Protein AF-A0AAV8GFV8-F1 (afdb_monomer_lite)

Organism: NCBI:txid906938

Structure (mmCIF, N/CA/C/O backbone):
data_AF-A0AAV8GFV8-F1
#
_entry.id   AF-A0AAV8GFV8-F1
#
loop_
_atom_site.group_PDB
_atom_site.id
_atom_site.type_symbol
_atom_site.label_atom_id
_atom_site.label_alt_id
_atom_site.label_comp_id
_atom_site.label_asym_id
_atom_site.label_entity_id
_atom_site.label_seq_id
_atom_site.pdbx_PDB_ins_code
_atom_site.Cartn_x
_atom_site.Cartn_y
_atom_site.Cartn_z
_atom_site.occupancy
_atom_site.B_iso_or_equiv
_atom_site.auth_seq_id
_atom_site.auth_comp_id
_atom_site.auth_asym_id
_atom_site.auth_atom_id
_atom_site.pdbx_PDB_model_num
ATOM 1 N N . MET A 1 1 ? -52.451 68.481 -19.071 1.00 41.47 1 MET A N 1
ATOM 2 C CA . MET A 1 1 ? -51.013 68.136 -18.947 1.00 41.47 1 MET A CA 1
ATOM 3 C C . MET A 1 1 ? -50.611 67.485 -20.265 1.00 41.47 1 MET A C 1
ATOM 5 O O . MET A 1 1 ? -51.274 66.536 -20.630 1.00 41.47 1 MET A O 1
ATOM 9 N N . SER A 1 2 ? -49.669 67.917 -21.092 1.00 42.31 2 SER A N 1
ATOM 10 C CA . SER A 1 2 ? -48.700 69.007 -21.098 1.00 42.31 2 SER A CA 1
ATOM 11 C C . SER A 1 2 ? -48.355 69.253 -22.580 1.00 42.31 2 SER A C 1
ATOM 13 O O . SER A 1 2 ? -48.062 68.296 -23.282 1.00 42.31 2 SER A O 1
ATOM 15 N N . LEU A 1 3 ? -48.469 70.518 -23.003 1.00 43.97 3 LEU A N 1
ATOM 16 C CA . LEU A 1 3 ? -47.595 71.287 -23.913 1.00 43.97 3 LEU A CA 1
ATOM 17 C C . LEU A 1 3 ? -47.191 70.664 -25.277 1.00 43.97 3 LEU A C 1
ATOM 19 O O . LEU A 1 3 ? -46.558 69.622 -25.321 1.00 43.97 3 LEU A O 1
ATOM 23 N N . ARG A 1 4 ? -47.623 71.271 -26.405 1.00 43.22 4 ARG A N 1
ATOM 24 C CA . ARG A 1 4 ? -46.847 72.199 -27.290 1.00 43.22 4 ARG A CA 1
ATOM 25 C C . ARG A 1 4 ? -45.666 71.494 -28.001 1.00 43.22 4 ARG A C 1
ATOM 27 O O . ARG A 1 4 ? -44.924 70.782 -27.357 1.00 43.22 4 ARG A O 1
ATOM 34 N N . SER A 1 5 ? -45.321 71.663 -29.274 1.00 45.84 5 SER A N 1
ATOM 35 C CA . SER A 1 5 ? -45.737 72.532 -30.380 1.00 45.84 5 SER A CA 1
ATOM 36 C C . SER A 1 5 ? -44.742 72.277 -31.531 1.00 45.84 5 SER A C 1
ATOM 38 O O . SER A 1 5 ? -43.553 72.374 -31.266 1.00 45.84 5 SER A O 1
ATOM 40 N N . ALA A 1 6 ? -45.238 72.010 -32.748 1.00 46.28 6 ALA A N 1
ATOM 41 C CA . ALA A 1 6 ? -44.792 72.505 -34.073 1.00 46.28 6 ALA A CA 1
ATOM 42 C C . ALA A 1 6 ? -43.260 72.532 -34.457 1.00 46.28 6 ALA A C 1
ATOM 44 O O . ALA A 1 6 ? -42.445 71.974 -33.739 1.00 46.28 6 ALA A O 1
ATOM 45 N N . PRO A 1 7 ? -42.847 73.014 -35.658 1.00 57.78 7 PRO A N 1
ATOM 46 C CA . PRO A 1 7 ? -42.012 72.277 -36.626 1.00 57.78 7 PRO A CA 1
ATOM 47 C C . PRO A 1 7 ? -40.645 72.978 -36.901 1.00 57.78 7 PRO A C 1
ATOM 49 O O . PRO A 1 7 ? -40.135 73.648 -36.015 1.00 57.78 7 PRO A O 1
ATOM 52 N N . HIS A 1 8 ? -40.100 72.868 -38.131 1.00 44.84 8 HIS A N 1
ATOM 53 C CA . HIS A 1 8 ? -38.900 73.525 -38.726 1.00 44.84 8 HIS A CA 1
ATOM 54 C C . HIS A 1 8 ? -37.631 72.644 -38.728 1.00 44.84 8 HIS A C 1
ATOM 56 O O . HIS A 1 8 ? -37.052 72.358 -37.693 1.00 44.84 8 HIS A O 1
ATOM 62 N N . ASN A 1 9 ? -37.259 71.983 -39.827 1.00 39.78 9 ASN A N 1
ATOM 63 C CA . ASN A 1 9 ? -36.758 72.452 -41.130 1.00 39.78 9 ASN A CA 1
ATOM 64 C C . ASN A 1 9 ? -35.314 73.008 -41.107 1.00 39.78 9 ASN A C 1
ATOM 66 O O . ASN A 1 9 ? -35.041 74.038 -40.509 1.00 39.78 9 ASN A O 1
ATOM 70 N N . PHE A 1 10 ? -34.487 72.358 -41.935 1.00 32.69 10 PHE A N 1
ATOM 71 C CA . PHE A 1 10 ? -33.434 72.926 -42.787 1.00 32.69 10 PHE A CA 1
ATOM 72 C C . PHE A 1 10 ? -32.035 73.275 -42.235 1.00 32.69 10 PHE A C 1
ATOM 74 O O . PHE A 1 10 ? -31.853 74.272 -41.551 1.00 32.69 10 PHE A O 1
ATOM 81 N N . LYS A 1 11 ? -31.054 72.556 -42.826 1.00 42.09 11 LYS A N 1
ATOM 82 C CA . LYS A 1 11 ? -29.707 72.996 -43.275 1.00 42.09 11 LYS A CA 1
ATOM 83 C C . LYS A 1 11 ? -28.691 73.378 -42.181 1.00 42.09 11 LYS A C 1
ATOM 85 O O . LYS A 1 11 ? -29.047 73.879 -41.137 1.00 42.09 11 LYS A O 1
ATOM 90 N N . ALA A 1 12 ? -27.379 73.223 -42.338 1.00 39.19 12 ALA A N 1
ATOM 91 C CA . ALA A 1 12 ? -26.477 72.744 -43.387 1.00 39.19 12 ALA A CA 1
ATOM 92 C C . ALA A 1 12 ? -25.060 72.663 -42.754 1.00 39.19 12 ALA A C 1
ATOM 94 O O . ALA A 1 12 ? -24.917 72.934 -41.565 1.00 39.19 12 ALA A O 1
ATOM 95 N N . VAL A 1 13 ? -24.039 72.440 -43.602 1.00 43.56 13 VAL A N 1
ATOM 96 C CA . VAL A 1 13 ? -22.615 72.813 -43.401 1.00 43.56 13 VAL A CA 1
ATOM 97 C C . VAL A 1 13 ? -21.837 71.834 -42.510 1.00 43.56 13 VAL A C 1
ATOM 99 O O . VAL A 1 13 ? -22.259 71.525 -41.411 1.00 43.56 13 VAL A O 1
ATOM 102 N N . GLU A 1 14 ? -20.643 71.329 -42.806 1.00 42.50 14 GLU A N 1
ATOM 103 C CA . GLU A 1 14 ? -19.758 71.123 -43.964 1.00 42.50 14 GLU A CA 1
ATOM 104 C C . GLU A 1 14 ? -18.490 70.493 -43.330 1.00 42.50 14 GLU A C 1
ATOM 106 O O . GLU A 1 14 ? -18.201 70.781 -42.171 1.00 42.50 14 GLU A O 1
ATOM 111 N N . ARG A 1 15 ? -17.662 69.785 -44.123 1.00 37.69 15 ARG A N 1
ATOM 112 C CA . ARG A 1 15 ? -16.191 69.625 -43.926 1.00 37.69 15 ARG A CA 1
ATOM 113 C C . ARG A 1 15 ? -15.746 68.746 -42.726 1.00 37.69 15 ARG A C 1
ATOM 115 O O . ARG A 1 15 ? -16.259 68.845 -41.633 1.00 37.69 15 ARG A O 1
ATOM 122 N N . LYS A 1 16 ? -14.741 67.865 -42.795 1.00 37.81 16 LYS A N 1
ATOM 123 C CA . LYS A 1 16 ? -13.538 67.746 -43.636 1.00 37.81 16 LYS A CA 1
ATOM 124 C C . LYS A 1 16 ? -12.961 66.316 -43.482 1.00 37.81 16 LYS A C 1
ATOM 126 O O . LYS A 1 16 ? -12.786 65.849 -42.369 1.00 37.81 16 LYS A O 1
ATOM 131 N N . GLN A 1 17 ? -12.654 65.691 -44.619 1.00 40.50 17 GLN A N 1
ATOM 132 C CA . GLN A 1 17 ? -11.445 64.926 -45.002 1.00 40.50 17 GLN A CA 1
ATOM 133 C C . GLN A 1 17 ? -10.640 64.036 -44.013 1.00 40.50 17 GLN A C 1
ATOM 135 O O . GLN A 1 17 ? -10.284 64.444 -42.915 1.00 40.50 17 GLN A O 1
ATOM 140 N N . LYS A 1 18 ? -10.116 62.947 -44.621 1.00 38.19 18 LYS A N 1
ATOM 141 C CA . LYS A 1 18 ? -9.031 61.994 -44.250 1.00 38.19 18 LYS A CA 1
ATOM 142 C C . LYS A 1 18 ? -9.517 60.737 -43.510 1.00 38.19 18 LYS A C 1
ATOM 144 O O . LYS A 1 18 ? -10.186 60.838 -42.501 1.00 38.19 18 LYS A O 1
ATOM 149 N N . LYS A 1 19 ? -9.200 59.509 -43.937 1.00 33.75 19 LYS A N 1
ATOM 150 C CA . LYS A 1 19 ? -7.946 59.025 -44.537 1.00 33.75 19 LYS A CA 1
ATOM 151 C C . LYS A 1 19 ? -8.185 57.768 -45.393 1.00 33.75 19 LYS A C 1
ATOM 153 O O . LYS A 1 19 ? -9.088 56.981 -45.136 1.00 33.75 19 LYS A O 1
ATOM 158 N N . THR A 1 20 ? -7.354 57.654 -46.413 1.00 37.03 20 THR A N 1
ATOM 159 C CA . THR A 1 20 ? -7.221 56.613 -47.431 1.00 37.03 20 THR A CA 1
ATOM 160 C C . THR A 1 20 ? -6.843 55.221 -46.897 1.00 37.03 20 THR A C 1
ATOM 162 O O . THR A 1 20 ? -6.192 55.114 -45.861 1.00 37.03 20 THR A O 1
ATOM 165 N N . GLU A 1 21 ? -7.187 54.208 -47.715 1.00 41.25 21 GLU A N 1
ATOM 166 C CA . GLU A 1 21 ? -6.499 52.909 -47.920 1.00 41.25 21 GLU A CA 1
ATOM 167 C C . GLU A 1 21 ? -6.550 51.853 -46.792 1.00 41.25 21 GLU A C 1
ATOM 169 O O . GLU A 1 21 ? -6.433 52.152 -45.617 1.00 41.25 21 GLU A O 1
ATOM 174 N N . SER A 1 22 ? -6.684 50.545 -47.028 1.00 39.97 22 SER A N 1
ATOM 175 C CA . SER A 1 22 ? -6.679 49.718 -48.239 1.00 39.97 22 SER A CA 1
ATOM 176 C C . SER A 1 22 ? -7.411 48.395 -47.947 1.00 39.97 22 SER A C 1
ATOM 178 O O . SER A 1 22 ? -7.483 47.923 -46.811 1.00 39.97 22 SER A O 1
ATOM 180 N N . LYS A 1 23 ? -7.977 47.790 -48.994 1.00 47.56 23 LYS A N 1
ATOM 181 C CA . LYS A 1 23 ? -8.650 46.487 -48.967 1.00 47.56 23 LYS A CA 1
ATOM 182 C C . LYS A 1 23 ? -7.661 45.370 -48.596 1.00 47.56 23 LYS A C 1
ATOM 184 O O . LYS A 1 23 ? -6.664 45.189 -49.288 1.00 47.56 23 LYS A O 1
ATOM 189 N N . LYS A 1 24 ? -7.999 44.532 -47.610 1.00 41.12 24 LYS A N 1
ATOM 190 C CA . LYS A 1 24 ? -7.476 43.159 -47.508 1.00 41.12 24 LYS A CA 1
ATOM 191 C C . LYS A 1 24 ? -8.643 42.181 -47.420 1.00 41.12 24 LYS A C 1
ATOM 193 O O . LYS A 1 24 ? -9.451 42.221 -46.495 1.00 41.12 24 LYS A O 1
ATOM 198 N N . SER A 1 25 ? -8.742 41.348 -48.446 1.00 41.31 25 SER A N 1
ATOM 199 C CA . SER A 1 25 ? -9.685 40.249 -48.595 1.00 41.31 25 SER A CA 1
ATOM 200 C C . SER A 1 25 ? -9.623 39.311 -47.388 1.00 41.31 25 SER A C 1
ATOM 202 O O . SER A 1 25 ? -8.574 38.763 -47.050 1.00 41.31 25 SER A O 1
ATOM 204 N N . LYS A 1 26 ? -10.770 39.090 -46.739 1.00 46.84 26 LYS A N 1
ATOM 205 C CA . LYS A 1 26 ? -10.950 37.959 -45.824 1.00 46.84 26 LYS A CA 1
ATOM 206 C C . LYS A 1 26 ? -11.015 36.685 -46.668 1.00 46.84 26 LYS A C 1
ATOM 208 O O . LYS A 1 26 ? -12.088 36.283 -47.106 1.00 46.84 26 LYS A O 1
ATOM 213 N N . ALA A 1 27 ? -9.865 36.068 -46.926 1.00 46.44 27 ALA A N 1
ATOM 214 C CA . ALA A 1 27 ? -9.810 34.702 -47.426 1.00 46.44 27 ALA A CA 1
ATOM 215 C C . ALA A 1 27 ? -10.249 33.760 -46.294 1.00 46.44 27 ALA A C 1
ATOM 217 O O . ALA A 1 27 ? -9.481 33.441 -45.388 1.00 46.44 27 ALA A O 1
ATOM 218 N N . MET A 1 28 ? -11.516 33.355 -46.329 1.00 53.75 28 MET A N 1
ATOM 219 C CA . MET A 1 28 ? -12.033 32.234 -45.551 1.00 53.75 28 MET A CA 1
ATOM 220 C C . MET A 1 28 ? -11.446 30.944 -46.133 1.00 53.75 28 MET A C 1
ATOM 222 O O . MET A 1 28 ? -12.036 30.346 -47.028 1.00 53.75 28 MET A O 1
ATOM 226 N N . SER A 1 29 ? -10.284 30.501 -45.649 1.00 56.75 29 SER A N 1
ATOM 227 C CA . SER A 1 29 ? -9.883 29.107 -45.834 1.00 56.75 29 SER A CA 1
ATOM 228 C C . SER A 1 29 ? -10.497 28.292 -44.698 1.00 56.75 29 SER A C 1
ATOM 230 O O . SER A 1 29 ? -10.099 28.377 -43.536 1.00 56.75 29 SER A O 1
ATOM 232 N N . GLY A 1 30 ? -11.549 27.547 -45.038 1.00 61.31 30 GLY A N 1
ATOM 233 C CA . GLY A 1 30 ? -12.205 26.601 -44.149 1.00 61.31 30 GLY A CA 1
ATOM 234 C C . GLY A 1 30 ? -11.195 25.592 -43.621 1.00 61.31 30 GLY A C 1
ATOM 235 O O . GLY A 1 30 ? -10.866 24.609 -44.280 1.00 61.31 30 GLY A O 1
ATOM 236 N N . ARG A 1 31 ? -10.695 25.829 -42.409 1.00 60.84 31 ARG A N 1
ATOM 237 C CA . ARG A 1 31 ? -9.904 24.848 -41.679 1.00 60.84 31 ARG A CA 1
ATOM 238 C C . ARG A 1 31 ? -10.882 23.914 -40.989 1.00 60.84 31 ARG A C 1
ATOM 240 O O . ARG A 1 31 ? -11.297 24.149 -39.856 1.00 60.84 31 ARG A O 1
ATOM 247 N N . GLY A 1 32 ? -11.288 22.874 -41.715 1.00 59.75 32 GLY A N 1
ATOM 248 C CA . GLY A 1 32 ? -11.969 21.731 -41.123 1.00 59.75 32 GLY A CA 1
ATOM 249 C C . GLY A 1 32 ? -11.201 21.274 -39.882 1.00 59.75 32 GLY A C 1
ATOM 250 O O . GLY A 1 32 ? -9.966 21.274 -39.869 1.00 59.75 32 GLY A O 1
ATOM 251 N N . LYS A 1 33 ? -11.929 20.918 -38.820 1.00 65.06 33 LYS A N 1
ATOM 252 C CA . LYS A 1 33 ? -11.376 20.262 -37.631 1.00 65.06 33 LYS A CA 1
ATOM 253 C C . LYS A 1 33 ? -10.910 18.858 -38.034 1.00 65.06 33 LYS A C 1
ATOM 255 O O . LYS A 1 33 ? -11.588 17.869 -37.782 1.00 65.06 33 LYS A O 1
ATOM 260 N N . GLY A 1 34 ? -9.772 18.804 -38.724 1.00 59.16 34 GLY A N 1
ATOM 261 C CA . GLY A 1 34 ? -9.027 17.590 -39.015 1.00 59.16 34 GLY A CA 1
ATOM 262 C C . GLY A 1 34 ? -8.630 16.943 -37.699 1.00 59.16 34 GLY A C 1
ATOM 263 O O . GLY A 1 34 ? -8.224 17.633 -36.762 1.00 59.16 34 GLY A O 1
ATOM 264 N N . GLY A 1 35 ? -8.858 15.634 -37.631 1.00 64.50 35 GLY A N 1
ATOM 265 C CA . GLY A 1 35 ? -8.857 14.833 -36.421 1.00 64.50 35 GLY A CA 1
ATOM 266 C C . GLY A 1 35 ? -7.665 15.070 -35.505 1.00 64.50 35 GLY A C 1
ATOM 267 O O . GLY A 1 35 ? -6.578 15.474 -35.917 1.00 64.50 35 GLY A O 1
ATOM 268 N N . LYS A 1 36 ? -7.899 14.768 -34.229 1.00 64.75 36 LYS A N 1
ATOM 269 C CA . LYS A 1 36 ? -6.905 14.718 -33.161 1.00 64.75 36 LYS A CA 1
ATOM 270 C C . LYS A 1 36 ? -5.902 13.602 -33.482 1.00 64.75 36 LYS A C 1
ATOM 272 O O . LYS A 1 36 ? -5.952 12.516 -32.918 1.00 64.75 36 LYS A O 1
ATOM 277 N N . GLY A 1 37 ? -5.036 13.864 -34.456 1.00 61.31 37 GLY A N 1
ATOM 278 C CA . GLY A 1 37 ? -3.906 13.036 -34.811 1.00 61.31 37 GLY A CA 1
ATOM 279 C C . GLY A 1 37 ? -2.961 13.057 -33.629 1.00 61.31 37 GLY A C 1
ATOM 280 O O . GLY A 1 37 ? -2.301 14.061 -33.365 1.00 61.31 37 GLY A O 1
ATOM 281 N N . LEU A 1 38 ? -2.935 11.953 -32.891 1.00 64.69 38 LEU A N 1
ATOM 282 C CA . LEU A 1 38 ? -1.843 11.634 -31.989 1.00 64.69 38 LEU A CA 1
ATOM 283 C C . LEU A 1 38 ? -0.600 11.451 -32.865 1.00 64.69 38 LEU A C 1
ATOM 285 O O . LEU A 1 38 ? -0.292 10.352 -33.322 1.00 64.69 38 LEU A O 1
ATOM 289 N N . GLY A 1 39 ? 0.060 12.568 -33.169 1.00 64.19 39 GLY A N 1
ATOM 290 C CA . GLY A 1 39 ? 1.349 12.584 -33.836 1.00 64.19 39 GLY A CA 1
ATOM 291 C C . GLY A 1 39 ? 2.324 11.741 -33.026 1.00 64.19 39 GLY A C 1
ATOM 292 O O . GLY A 1 39 ? 2.481 11.939 -31.820 1.00 64.19 39 GLY A O 1
ATOM 293 N N . LYS A 1 40 ? 2.931 10.760 -33.694 1.00 69.69 40 LYS A N 1
ATOM 294 C CA . LYS A 1 40 ? 3.981 9.899 -33.153 1.00 69.69 40 LYS A CA 1
ATOM 295 C C . LYS A 1 40 ? 5.106 10.766 -32.588 1.00 69.69 40 LYS A C 1
ATOM 297 O O . LYS A 1 40 ? 5.884 11.362 -33.319 1.00 69.69 40 LYS A O 1
ATOM 302 N N . GLY A 1 41 ? 5.166 10.796 -31.268 1.00 62.00 41 GLY A N 1
ATOM 303 C CA . GLY A 1 41 ? 6.201 11.418 -30.464 1.00 62.00 41 GLY A CA 1
ATOM 304 C C . GLY A 1 41 ? 5.876 11.062 -29.029 1.00 62.00 41 GLY A C 1
ATOM 305 O O . GLY A 1 41 ? 5.133 11.780 -28.366 1.00 62.00 41 GLY A O 1
ATOM 306 N N . GLY A 1 42 ? 6.323 9.883 -28.589 1.00 68.19 42 GLY A N 1
ATOM 307 C CA . GLY A 1 42 ? 6.117 9.421 -27.224 1.00 68.19 42 GLY A CA 1
ATOM 308 C C . GLY A 1 42 ? 6.653 10.478 -26.275 1.00 68.19 42 GLY A C 1
ATOM 309 O O . GLY A 1 42 ? 7.866 10.621 -26.145 1.00 68.19 42 GLY A O 1
ATOM 310 N N . ALA A 1 43 ? 5.748 11.244 -25.658 1.00 67.62 43 ALA A N 1
ATOM 311 C CA . ALA A 1 43 ? 6.102 12.214 -24.642 1.00 67.62 43 ALA A CA 1
ATOM 312 C C . ALA A 1 43 ? 7.008 11.490 -23.648 1.00 67.62 43 ALA A C 1
ATOM 314 O O . ALA A 1 43 ? 6.580 10.510 -23.026 1.00 67.62 43 ALA A O 1
ATOM 315 N N . LYS A 1 44 ? 8.274 11.919 -23.568 1.00 69.50 44 LYS A N 1
ATOM 316 C CA . LYS A 1 44 ? 9.242 11.365 -22.629 1.00 69.50 44 LYS A CA 1
ATOM 317 C C . LYS A 1 44 ? 8.591 11.484 -21.262 1.00 69.50 44 LYS A C 1
ATOM 319 O O . LYS A 1 44 ? 8.415 12.586 -20.744 1.00 69.50 44 LYS A O 1
ATOM 324 N N . ARG A 1 45 ? 8.136 10.351 -20.717 1.00 62.84 45 ARG A N 1
ATOM 325 C CA . ARG A 1 45 ? 7.536 10.309 -19.388 1.00 62.84 45 ARG A CA 1
ATOM 326 C C . ARG A 1 45 ? 8.658 10.663 -18.435 1.00 62.84 45 ARG A C 1
ATOM 328 O O . ARG A 1 45 ? 9.479 9.815 -18.096 1.00 62.84 45 ARG A O 1
ATOM 335 N N . HIS A 1 46 ? 8.717 11.931 -18.047 1.00 62.78 46 HIS A N 1
ATOM 336 C CA . HIS A 1 46 ? 9.539 12.336 -16.928 1.00 62.78 46 HIS A CA 1
ATOM 337 C C . HIS A 1 46 ? 9.180 11.417 -15.764 1.00 62.78 46 HIS A C 1
ATOM 339 O O . HIS A 1 46 ? 7.998 11.215 -15.459 1.00 62.78 46 HIS A O 1
ATOM 345 N N . ARG A 1 47 ? 10.209 10.796 -15.176 1.00 66.69 47 ARG A N 1
ATOM 346 C CA . ARG A 1 47 ? 10.067 9.986 -13.969 1.00 66.69 47 ARG A CA 1
ATOM 347 C C . ARG A 1 47 ? 9.292 10.841 -12.977 1.00 66.69 47 ARG A C 1
ATOM 349 O O . ARG A 1 47 ? 9.749 11.932 -12.638 1.00 66.69 47 ARG A O 1
ATOM 356 N N . LYS A 1 48 ? 8.097 10.391 -12.576 1.00 70.56 48 LYS A N 1
ATOM 357 C CA . LYS A 1 48 ? 7.328 11.094 -11.548 1.00 70.56 48 LYS A CA 1
ATOM 358 C C . LYS A 1 48 ? 8.258 11.258 -10.352 1.00 70.56 48 LYS A C 1
ATOM 360 O O . LYS A 1 48 ? 8.847 10.276 -9.901 1.00 70.56 48 LYS A O 1
ATOM 365 N N . VAL A 1 49 ? 8.426 12.496 -9.896 1.00 68.19 49 VAL A N 1
ATOM 366 C CA . VAL A 1 49 ? 9.111 12.768 -8.633 1.00 68.19 49 VAL A CA 1
ATOM 367 C C . VAL A 1 49 ? 8.412 11.921 -7.575 1.00 68.19 49 VAL A C 1
ATOM 369 O O . VAL A 1 49 ? 7.178 11.912 -7.518 1.00 68.19 49 VAL A O 1
ATOM 372 N N . LEU A 1 50 ? 9.188 11.156 -6.809 1.00 67.06 50 LEU A N 1
ATOM 373 C CA . LEU A 1 50 ? 8.662 10.367 -5.704 1.00 67.06 50 LEU A CA 1
ATOM 374 C C . LEU A 1 50 ? 8.132 11.356 -4.665 1.00 67.06 50 LEU A C 1
ATOM 376 O O . LEU A 1 50 ? 8.897 12.010 -3.968 1.00 67.06 50 LEU A O 1
ATOM 380 N N . ARG A 1 51 ? 6.814 11.533 -4.654 1.00 71.75 51 ARG A N 1
ATOM 381 C CA . ARG A 1 51 ? 6.083 12.255 -3.613 1.00 71.75 51 ARG A CA 1
ATOM 382 C C . ARG A 1 51 ? 5.572 11.238 -2.602 1.00 71.75 51 ARG A C 1
ATOM 384 O O . ARG A 1 51 ? 5.516 10.047 -2.916 1.00 71.75 51 ARG A O 1
ATOM 391 N N . ASP A 1 52 ? 5.148 11.703 -1.434 1.00 76.12 52 ASP A N 1
ATOM 392 C CA . ASP A 1 52 ? 4.493 10.869 -0.427 1.00 76.12 52 ASP A CA 1
ATOM 393 C C . ASP A 1 52 ? 3.179 10.284 -0.964 1.00 76.12 52 ASP A C 1
ATOM 395 O O . ASP A 1 52 ? 2.083 10.814 -0.787 1.00 76.12 52 ASP A O 1
ATOM 399 N N . ASN A 1 53 ? 3.293 9.143 -1.646 1.00 81.75 53 ASN A N 1
ATOM 400 C CA . ASN A 1 53 ? 2.175 8.422 -2.253 1.00 81.75 53 ASN A CA 1
ATOM 401 C C . ASN A 1 53 ? 1.246 7.802 -1.202 1.00 81.75 53 ASN A C 1
ATOM 403 O O . ASN A 1 53 ? 0.185 7.284 -1.546 1.00 81.75 53 ASN A O 1
ATOM 407 N N . ILE A 1 54 ? 1.619 7.869 0.078 1.00 85.06 54 ILE A N 1
ATOM 408 C CA . ILE A 1 54 ? 0.861 7.279 1.175 1.00 85.06 54 ILE A CA 1
ATOM 409 C C . ILE A 1 54 ? -0.524 7.921 1.339 1.00 85.06 54 ILE A C 1
ATOM 411 O O . ILE A 1 54 ? -1.507 7.224 1.586 1.00 85.06 54 ILE A O 1
ATOM 415 N N . GLN A 1 55 ? -0.642 9.225 1.067 1.00 84.31 55 GLN A N 1
ATOM 416 C CA . GLN A 1 55 ? -1.933 9.923 1.033 1.00 84.31 55 GLN A CA 1
ATOM 417 C C . GLN A 1 55 ? -2.765 9.580 -0.215 1.00 84.31 55 GLN A C 1
ATOM 419 O O . GLN A 1 55 ? -3.976 9.803 -0.243 1.00 84.31 55 GLN A O 1
ATOM 424 N N . GLY A 1 56 ? -2.146 8.958 -1.226 1.00 87.25 56 GLY A N 1
ATOM 425 C CA . GLY A 1 56 ? -2.840 8.354 -2.364 1.00 87.25 56 GLY A CA 1
ATOM 426 C C . GLY A 1 56 ? -3.729 7.171 -1.962 1.00 87.25 56 GLY A C 1
ATOM 427 O O . GLY A 1 56 ? -4.685 6.849 -2.671 1.00 87.25 56 GLY A O 1
ATOM 428 N N . ILE A 1 57 ? -3.490 6.566 -0.792 1.00 89.44 57 ILE A N 1
ATOM 429 C CA . ILE A 1 57 ? -4.417 5.617 -0.172 1.00 89.44 57 ILE A CA 1
ATOM 430 C C . ILE A 1 57 ? -5.541 6.411 0.500 1.00 89.44 57 ILE A C 1
ATOM 432 O O . ILE A 1 57 ? -5.467 6.871 1.646 1.00 89.44 57 ILE A O 1
ATOM 436 N N . THR A 1 58 ? -6.599 6.624 -0.278 1.00 93.56 58 THR A N 1
ATOM 437 C CA . THR A 1 58 ? -7.724 7.482 0.097 1.00 93.56 58 THR A CA 1
ATOM 438 C C . THR A 1 58 ? -8.604 6.845 1.182 1.00 93.56 58 THR A C 1
ATOM 440 O O . THR A 1 58 ? -8.773 5.625 1.251 1.00 93.56 58 THR A O 1
ATOM 443 N N . LYS A 1 59 ? -9.249 7.683 2.009 1.00 92.25 59 LYS A N 1
ATOM 444 C CA . LYS A 1 59 ? -10.236 7.252 3.022 1.00 92.25 59 LYS A CA 1
ATOM 445 C C . LYS A 1 59 ? -11.311 6.282 2.477 1.00 92.25 59 LYS A C 1
ATOM 447 O O . LYS A 1 59 ? -11.586 5.287 3.151 1.00 92.25 59 LYS A O 1
ATOM 452 N N . PRO A 1 60 ? -11.912 6.482 1.280 1.00 94.06 60 PRO A N 1
ATOM 453 C CA . PRO A 1 60 ? -12.851 5.508 0.720 1.00 94.06 60 PRO A CA 1
ATOM 454 C C . PRO A 1 60 ? -12.212 4.155 0.376 1.00 94.06 60 PRO A C 1
ATOM 456 O O . PRO A 1 60 ? -12.897 3.142 0.486 1.00 94.06 60 PRO A O 1
ATOM 459 N N . ALA A 1 61 ? -10.929 4.091 -0.001 1.00 94.00 61 ALA A N 1
ATOM 460 C CA . ALA A 1 61 ? -10.252 2.817 -0.258 1.00 94.00 61 ALA A CA 1
ATOM 461 C C . ALA A 1 61 ? -10.110 1.978 1.020 1.00 94.00 61 ALA A C 1
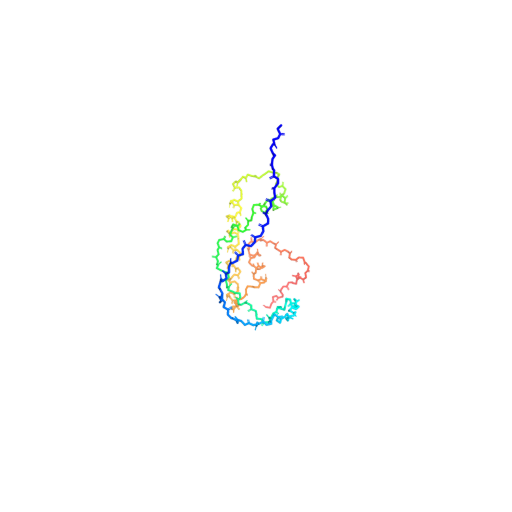ATOM 463 O O . ALA A 1 61 ? -10.487 0.807 1.024 1.00 94.00 61 ALA A O 1
ATOM 464 N N . ILE A 1 62 ? -9.679 2.604 2.120 1.00 94.44 62 ILE A N 1
ATOM 465 C CA . ILE A 1 62 ? -9.598 1.961 3.442 1.00 94.44 62 ILE A CA 1
ATOM 466 C C . ILE A 1 62 ? -10.988 1.514 3.901 1.00 94.44 62 ILE A C 1
ATOM 468 O O . ILE A 1 62 ? -11.160 0.389 4.365 1.00 94.44 62 ILE A O 1
ATOM 472 N N . ARG A 1 63 ? -12.017 2.347 3.687 1.00 94.75 63 ARG A N 1
ATOM 473 C CA . ARG A 1 63 ? -13.403 1.968 3.984 1.00 94.75 63 ARG A CA 1
ATOM 474 C C . ARG A 1 63 ? -13.818 0.716 3.210 1.00 94.75 63 ARG A C 1
ATOM 476 O O . ARG A 1 63 ? -14.383 -0.182 3.818 1.00 94.75 63 ARG A O 1
ATOM 483 N N . ARG A 1 64 ? -13.528 0.618 1.907 1.00 95.25 64 ARG A N 1
ATOM 484 C CA . ARG A 1 64 ? -13.848 -0.581 1.106 1.00 95.25 64 ARG A CA 1
ATOM 485 C C . ARG A 1 64 ? -13.164 -1.841 1.645 1.00 95.25 64 ARG A C 1
ATOM 487 O O . ARG A 1 64 ? -13.815 -2.878 1.725 1.00 95.25 64 ARG A O 1
ATOM 494 N N . LEU A 1 65 ? -11.895 -1.747 2.047 1.00 93.94 65 LEU A N 1
ATOM 495 C CA . LEU A 1 65 ? -11.159 -2.866 2.651 1.00 93.94 65 LEU A CA 1
ATOM 496 C C . LEU A 1 65 ? -11.775 -3.299 3.984 1.00 93.94 65 LEU A C 1
ATOM 498 O O . LEU A 1 65 ? -12.088 -4.471 4.161 1.00 93.94 65 LEU A O 1
ATOM 502 N N . ALA A 1 66 ? -12.031 -2.350 4.882 1.00 94.25 66 ALA A N 1
ATOM 503 C CA . ALA A 1 66 ? -12.640 -2.625 6.179 1.00 94.25 66 ALA A CA 1
ATOM 504 C C . ALA A 1 66 ? -14.050 -3.223 6.038 1.00 94.25 66 ALA A C 1
ATOM 506 O O . ALA A 1 66 ? -14.403 -4.152 6.757 1.00 94.25 66 ALA A O 1
ATOM 507 N N . ARG A 1 67 ? -14.849 -2.755 5.066 1.00 96.38 67 ARG A N 1
ATOM 508 C CA . ARG A 1 67 ? -16.150 -3.370 4.759 1.00 96.38 67 ARG A CA 1
ATOM 509 C C . ARG A 1 67 ? -16.011 -4.810 4.269 1.00 96.38 67 ARG A C 1
ATOM 511 O O . ARG A 1 67 ? -16.772 -5.652 4.725 1.00 96.38 67 ARG A O 1
ATOM 518 N N . ARG A 1 68 ? -15.035 -5.107 3.401 1.00 95.50 68 ARG A N 1
ATOM 519 C CA . ARG A 1 68 ? -14.735 -6.489 2.984 1.00 95.50 68 ARG A CA 1
ATOM 520 C C . ARG A 1 68 ? -14.323 -7.363 4.172 1.00 95.50 68 ARG A C 1
ATOM 522 O O . ARG A 1 68 ? -14.696 -8.524 4.215 1.00 95.50 68 ARG A O 1
ATOM 529 N N . GLY A 1 69 ? -13.615 -6.790 5.143 1.00 93.19 69 GLY A N 1
ATOM 530 C CA . GLY A 1 69 ? -13.276 -7.442 6.409 1.00 93.19 69 GLY A CA 1
ATOM 531 C C . GLY A 1 69 ? -14.412 -7.503 7.441 1.00 93.19 69 GLY A C 1
ATOM 532 O O . GLY A 1 69 ? -14.143 -7.836 8.587 1.00 93.19 69 GLY A O 1
ATOM 533 N N . GLY A 1 70 ? -15.656 -7.141 7.096 1.00 94.44 70 GLY A N 1
ATOM 534 C CA . GLY A 1 70 ? -16.804 -7.223 8.012 1.00 94.44 70 GLY A CA 1
ATOM 535 C C . GLY A 1 70 ? -16.896 -6.102 9.056 1.00 94.44 70 GLY A C 1
ATOM 536 O O . GLY A 1 70 ? -17.721 -6.154 9.967 1.00 94.44 70 GLY A O 1
ATOM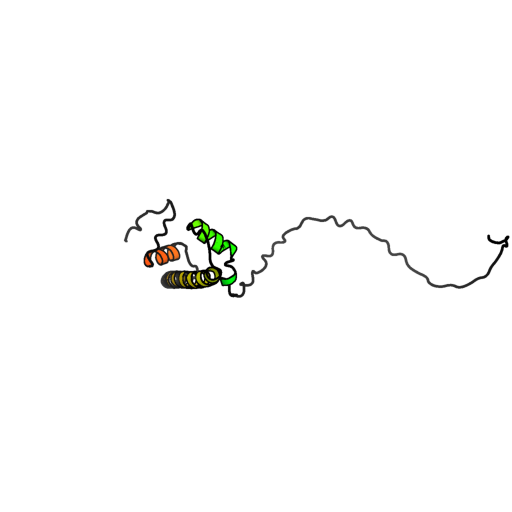 537 N N . VAL A 1 71 ? -16.089 -5.046 8.939 1.00 93.31 71 VAL A N 1
ATOM 538 C CA . VAL A 1 71 ? -16.056 -3.960 9.926 1.00 93.31 71 VAL A CA 1
ATOM 539 C C . VAL A 1 71 ? -17.302 -3.074 9.795 1.00 93.31 71 VAL A C 1
ATOM 541 O O . VAL A 1 71 ? -17.528 -2.440 8.759 1.00 93.31 71 VAL A O 1
ATOM 544 N N . LYS A 1 72 ? -18.115 -2.988 10.861 1.00 93.19 72 LYS A N 1
ATOM 545 C CA . LYS A 1 72 ? -19.401 -2.253 10.896 1.00 93.19 72 LYS A CA 1
ATOM 546 C C . LYS A 1 72 ? -19.267 -0.752 11.201 1.00 93.19 72 LYS A C 1
ATOM 548 O O . LYS A 1 72 ? -19.977 0.055 10.593 1.00 93.19 72 LYS A O 1
ATOM 553 N N . ARG A 1 73 ? -18.349 -0.345 12.079 1.00 93.94 73 ARG A N 1
ATOM 554 C CA . ARG A 1 73 ? -18.047 1.065 12.401 1.00 93.94 73 ARG A CA 1
ATOM 555 C C . ARG A 1 73 ? -16.533 1.260 12.415 1.00 93.94 73 ARG A C 1
ATOM 557 O O . ARG A 1 73 ? -15.815 0.363 12.829 1.00 93.94 73 ARG A O 1
ATOM 564 N N . ILE A 1 74 ? -16.061 2.402 11.918 1.00 93.75 74 ILE A N 1
ATOM 565 C CA . ILE A 1 74 ? -14.629 2.701 11.774 1.00 93.75 74 ILE A CA 1
ATOM 566 C C . ILE A 1 74 ? -14.367 4.057 12.428 1.00 93.75 74 ILE A C 1
ATOM 568 O O . ILE A 1 74 ? -15.021 5.037 12.063 1.00 93.75 74 ILE A O 1
ATOM 572 N N . SER A 1 75 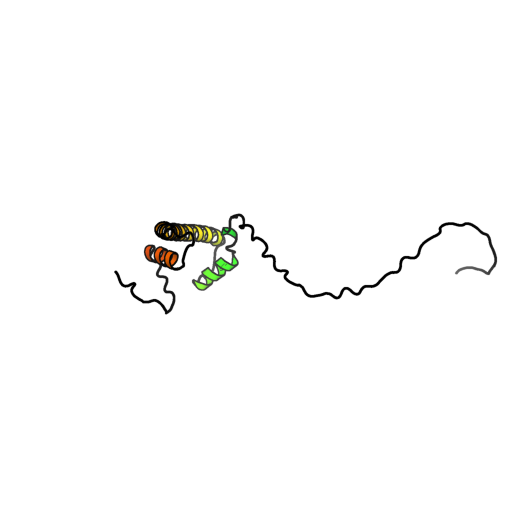? -13.424 4.098 13.370 1.00 92.69 75 SER A N 1
ATOM 573 C CA . SER A 1 75 ? -12.958 5.332 14.013 1.00 92.69 75 SER A CA 1
ATOM 574 C C . SER A 1 75 ? -12.079 6.168 13.071 1.00 92.69 75 SER A C 1
ATOM 576 O O . SER A 1 75 ? -11.480 5.647 12.130 1.00 92.69 75 SER A O 1
ATOM 578 N N . GLY A 1 76 ? -11.992 7.477 13.319 1.00 90.81 76 GLY A N 1
ATOM 579 C CA . GLY A 1 76 ? -11.198 8.414 12.518 1.00 90.81 76 GLY A CA 1
ATOM 580 C C . GLY A 1 76 ? -9.686 8.166 12.563 1.00 90.81 76 GLY A C 1
ATOM 581 O O . GLY A 1 76 ? -9.003 8.447 11.581 1.00 90.81 76 GLY A O 1
ATOM 582 N N . LEU A 1 77 ? -9.171 7.597 13.655 1.00 91.56 77 LEU A N 1
ATOM 583 C CA . LEU A 1 77 ? -7.732 7.359 13.843 1.00 91.56 77 LEU A CA 1
ATOM 5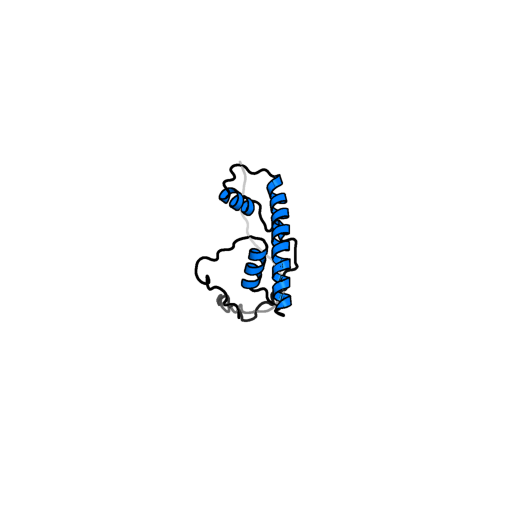84 C C . LEU A 1 77 ? -7.202 6.203 12.977 1.00 91.56 77 LEU A C 1
ATOM 586 O O . LEU A 1 77 ? -6.066 6.239 12.509 1.00 91.56 77 LEU A O 1
ATOM 590 N N . ILE A 1 78 ? -8.072 5.245 12.644 1.00 93.69 78 ILE A N 1
ATOM 591 C CA . ILE A 1 78 ? -7.725 4.052 11.858 1.00 93.69 78 ILE A CA 1
ATOM 592 C C . ILE A 1 78 ? -7.226 4.411 10.453 1.00 93.69 78 ILE A C 1
ATOM 594 O O . ILE A 1 78 ? -6.447 3.661 9.868 1.00 93.69 78 ILE A O 1
ATOM 598 N N . TYR A 1 79 ? -7.643 5.548 9.879 1.00 91.56 79 TYR A N 1
ATOM 599 C CA . TYR A 1 79 ? -7.212 5.919 8.527 1.00 91.56 79 TYR A CA 1
ATOM 600 C C . TYR A 1 79 ? -5.702 6.144 8.439 1.00 91.56 79 TYR A C 1
ATOM 602 O O . TYR A 1 79 ? -5.103 5.754 7.440 1.00 91.56 79 TYR A O 1
ATOM 610 N N . GLU A 1 80 ? -5.104 6.767 9.453 1.00 90.69 80 GLU A N 1
ATOM 611 C CA . GLU A 1 80 ? -3.667 7.045 9.452 1.00 90.69 80 GLU A CA 1
ATOM 612 C C . GLU A 1 80 ? -2.864 5.835 9.926 1.00 90.69 80 GLU A C 1
ATOM 614 O O . GLU A 1 80 ? -1.851 5.483 9.329 1.00 90.69 80 GLU A O 1
ATOM 619 N N . GLU A 1 81 ? -3.387 5.107 10.908 1.00 91.88 81 GLU A N 1
ATOM 620 C CA . GLU A 1 81 ? -2.777 3.870 11.390 1.00 91.88 81 GLU A CA 1
ATOM 621 C C . GLU A 1 81 ? -2.685 2.805 10.284 1.00 91.88 81 GLU A C 1
ATOM 623 O O . GLU A 1 81 ? -1.625 2.225 10.049 1.00 91.88 81 GLU A O 1
ATOM 628 N N . THR A 1 82 ? -3.755 2.632 9.498 1.00 92.88 82 THR A N 1
ATOM 629 C CA . THR A 1 82 ? -3.763 1.694 8.361 1.00 92.88 82 THR A CA 1
ATOM 630 C C . THR A 1 82 ? -2.727 2.079 7.302 1.00 92.88 82 THR A C 1
ATOM 632 O O . THR A 1 82 ? -2.143 1.204 6.662 1.00 92.88 82 THR A O 1
ATOM 635 N N . ARG A 1 83 ? -2.471 3.379 7.104 1.00 93.31 83 ARG A N 1
ATOM 636 C CA . ARG A 1 83 ? -1.414 3.846 6.195 1.00 93.31 83 ARG A CA 1
ATOM 637 C C . ARG A 1 83 ? -0.032 3.480 6.723 1.00 93.31 83 ARG A C 1
ATOM 639 O O . ARG A 1 83 ? 0.777 2.969 5.953 1.00 93.31 83 ARG A O 1
ATOM 646 N N . GLY A 1 84 ? 0.218 3.681 8.016 1.00 92.25 84 GLY A N 1
ATOM 647 C CA . GLY A 1 84 ? 1.468 3.275 8.662 1.00 92.25 84 GLY A CA 1
ATOM 648 C C . GLY A 1 84 ? 1.742 1.780 8.491 1.00 92.25 84 GLY A C 1
ATOM 649 O O . GLY A 1 84 ? 2.795 1.397 7.983 1.00 92.25 84 GLY A O 1
ATOM 650 N N . VAL A 1 85 ? 0.750 0.942 8.803 1.00 92.00 85 VAL A N 1
ATOM 651 C CA . VAL A 1 85 ? 0.851 -0.520 8.654 1.00 92.00 85 VAL A CA 1
ATOM 652 C C . VAL A 1 85 ? 1.109 -0.917 7.200 1.00 92.00 85 VAL A C 1
ATOM 654 O O . VAL A 1 85 ? 2.002 -1.717 6.922 1.00 92.00 85 VAL A O 1
ATOM 657 N N . LEU A 1 86 ? 0.372 -0.331 6.253 1.00 91.94 86 LEU A N 1
ATOM 658 C CA . LEU A 1 86 ? 0.534 -0.639 4.833 1.00 91.94 86 LEU A CA 1
ATOM 659 C C . LEU A 1 86 ? 1.922 -0.248 4.309 1.00 91.94 86 LEU A C 1
ATOM 661 O O . LEU A 1 86 ? 2.489 -0.965 3.486 1.00 91.94 86 LEU A O 1
ATOM 665 N N . LYS A 1 87 ? 2.479 0.869 4.790 1.00 91.31 87 LYS A N 1
ATOM 666 C CA . LYS A 1 87 ? 3.829 1.308 4.430 1.00 91.31 87 LYS A CA 1
ATOM 667 C C . LYS A 1 87 ? 4.877 0.306 4.912 1.00 91.31 87 LYS A C 1
ATOM 669 O O . LYS A 1 87 ? 5.671 -0.157 4.102 1.00 91.31 87 LYS A O 1
ATOM 674 N N . ILE A 1 88 ? 4.827 -0.080 6.187 1.00 91.88 88 ILE A N 1
ATOM 675 C CA . ILE A 1 88 ? 5.767 -1.049 6.775 1.00 91.88 88 ILE A CA 1
ATOM 676 C C . ILE A 1 88 ? 5.682 -2.393 6.045 1.00 91.88 88 ILE A C 1
ATOM 678 O O . ILE A 1 88 ? 6.702 -2.986 5.697 1.00 91.88 88 ILE A O 1
ATOM 682 N N . PHE A 1 89 ? 4.462 -2.851 5.762 1.00 89.75 89 PHE A N 1
ATOM 683 C CA . PHE A 1 89 ? 4.236 -4.099 5.047 1.00 89.75 89 PHE A CA 1
ATOM 684 C C . PHE A 1 89 ? 4.886 -4.097 3.655 1.00 89.75 89 PHE A C 1
ATOM 686 O O . PHE A 1 89 ? 5.659 -4.997 3.322 1.00 89.75 89 PHE A O 1
ATOM 693 N N . LEU A 1 90 ? 4.618 -3.063 2.851 1.00 90.44 90 LEU A N 1
ATOM 694 C CA . LEU A 1 90 ? 5.180 -2.951 1.505 1.00 90.44 90 LEU A CA 1
ATOM 695 C C . LEU A 1 90 ? 6.697 -2.769 1.527 1.00 90.44 90 LEU A C 1
ATOM 697 O O . LEU A 1 90 ? 7.381 -3.329 0.677 1.00 90.44 90 LEU A O 1
ATOM 701 N N . GLU A 1 91 ? 7.234 -2.031 2.495 1.00 91.56 91 GLU A N 1
ATOM 702 C CA . GLU A 1 91 ? 8.679 -1.893 2.658 1.00 91.56 91 GLU A CA 1
ATOM 703 C C . GLU A 1 91 ? 9.355 -3.243 2.913 1.00 91.56 91 GLU A C 1
ATOM 705 O O . GLU A 1 91 ? 10.360 -3.542 2.273 1.00 91.56 91 GLU A O 1
ATOM 710 N N . ASN A 1 92 ? 8.793 -4.083 3.784 1.00 91.56 92 ASN A N 1
ATOM 711 C CA . ASN A 1 92 ? 9.352 -5.406 4.067 1.00 91.56 92 ASN A CA 1
ATOM 712 C C . ASN A 1 92 ? 9.339 -6.306 2.823 1.00 91.56 92 ASN A C 1
ATOM 714 O O . ASN A 1 92 ? 10.362 -6.891 2.477 1.00 91.56 92 ASN A O 1
ATOM 718 N N . VAL A 1 93 ? 8.209 -6.376 2.108 1.00 89.75 93 VAL A N 1
ATOM 719 C CA . VAL A 1 93 ? 8.086 -7.187 0.880 1.00 89.75 93 VAL A CA 1
ATOM 720 C C . VAL A 1 93 ? 9.021 -6.692 -0.225 1.00 89.75 93 VAL A C 1
ATOM 722 O O . VAL A 1 93 ? 9.651 -7.497 -0.907 1.00 89.75 93 VAL A O 1
ATOM 725 N N . ILE A 1 94 ? 9.127 -5.374 -0.417 1.00 91.81 94 ILE A N 1
ATOM 726 C CA . ILE A 1 94 ? 9.955 -4.801 -1.484 1.00 91.81 94 ILE A CA 1
ATOM 727 C C . ILE A 1 94 ? 11.443 -4.978 -1.177 1.00 91.81 94 ILE A C 1
ATOM 729 O O . ILE A 1 94 ? 12.190 -5.288 -2.100 1.00 91.81 94 ILE A O 1
ATOM 733 N N . ARG A 1 95 ? 11.880 -4.830 0.083 1.00 91.44 95 ARG A N 1
ATOM 734 C CA . ARG A 1 95 ? 13.276 -5.096 0.478 1.00 91.44 95 ARG A CA 1
ATOM 735 C C . ARG A 1 95 ? 13.688 -6.513 0.080 1.00 91.44 95 ARG A C 1
ATOM 737 O O . ARG A 1 95 ? 14.667 -6.673 -0.640 1.00 91.44 95 ARG A O 1
ATOM 744 N N . ASP A 1 96 ? 12.886 -7.507 0.461 1.00 89.81 96 ASP A N 1
ATOM 745 C CA . ASP A 1 96 ? 13.139 -8.911 0.126 1.00 89.81 96 ASP A CA 1
ATOM 746 C C . ASP A 1 96 ? 13.118 -9.154 -1.395 1.00 89.81 96 ASP A C 1
ATOM 748 O O . ASP A 1 96 ? 14.015 -9.797 -1.943 1.00 89.81 96 ASP A O 1
ATOM 752 N N . ALA A 1 97 ? 12.122 -8.608 -2.101 1.00 89.75 97 ALA A N 1
ATOM 753 C CA . ALA A 1 97 ? 12.001 -8.769 -3.550 1.00 89.75 97 ALA A CA 1
ATOM 754 C C . ALA A 1 97 ? 13.189 -8.150 -4.308 1.00 89.75 97 ALA A C 1
ATOM 756 O O . ALA A 1 97 ? 13.686 -8.744 -5.266 1.00 89.75 97 ALA A O 1
ATOM 757 N N . VAL A 1 98 ? 13.674 -6.982 -3.875 1.00 92.19 98 VAL A N 1
ATOM 758 C CA . VAL A 1 98 ? 14.845 -6.331 -4.477 1.00 92.19 98 VAL A CA 1
ATOM 759 C C . VAL A 1 98 ? 16.101 -7.172 -4.249 1.00 92.19 98 VAL A C 1
ATOM 761 O O . VAL A 1 98 ? 16.834 -7.409 -5.209 1.00 92.19 98 VAL A O 1
ATOM 764 N N . THR A 1 99 ? 16.301 -7.735 -3.054 1.00 91.75 99 THR A N 1
ATOM 765 C CA . THR A 1 99 ? 17.438 -8.630 -2.781 1.00 91.75 99 THR A CA 1
ATOM 766 C C . THR A 1 99 ? 17.469 -9.841 -3.724 1.00 91.75 99 THR A C 1
ATOM 768 O O . THR A 1 99 ? 18.529 -10.186 -4.250 1.00 91.75 99 THR A O 1
ATOM 771 N N . TYR A 1 100 ? 16.318 -10.457 -4.021 1.00 87.88 100 TYR A N 1
ATOM 772 C CA . TYR A 1 100 ? 16.252 -11.553 -5.000 1.00 87.88 100 TYR A CA 1
ATOM 773 C C . TYR A 1 100 ? 16.622 -11.103 -6.422 1.00 87.88 100 TYR A C 1
ATOM 775 O O . TYR A 1 100 ? 17.318 -11.820 -7.147 1.00 87.88 100 TYR A O 1
ATOM 783 N N . THR A 1 101 ? 16.213 -9.896 -6.818 1.00 89.50 101 THR A N 1
ATOM 784 C CA . THR A 1 101 ? 16.524 -9.356 -8.152 1.00 89.50 101 THR A CA 1
ATOM 785 C C . THR A 1 101 ? 17.995 -8.992 -8.317 1.00 89.50 101 THR A C 1
ATOM 787 O O . THR A 1 101 ? 18.576 -9.252 -9.375 1.00 89.50 101 THR A O 1
ATOM 790 N N . GLU A 1 102 ? 18.609 -8.454 -7.261 1.00 90.25 102 GLU A N 1
ATOM 791 C CA . GLU A 1 102 ? 20.032 -8.121 -7.208 1.00 90.25 102 GLU A CA 1
ATOM 792 C C . GLU A 1 102 ? 20.887 -9.385 -7.282 1.00 90.25 102 GLU A C 1
ATOM 794 O O . GLU A 1 102 ? 21.829 -9.440 -8.076 1.00 90.25 102 GLU A O 1
ATOM 799 N N . HIS A 1 103 ? 20.500 -10.442 -6.555 1.00 89.56 103 HIS A N 1
ATOM 800 C CA . HIS A 1 103 ? 21.165 -11.744 -6.633 1.00 89.56 103 HIS A CA 1
ATOM 801 C C . HIS A 1 103 ? 21.154 -12.311 -8.061 1.00 89.56 103 HIS A C 1
ATOM 803 O O . HIS A 1 103 ? 22.154 -12.842 -8.541 1.00 89.56 103 HIS A O 1
ATOM 809 N N . ALA A 1 104 ? 20.047 -12.126 -8.783 1.00 88.06 104 ALA A N 1
ATOM 810 C CA . ALA A 1 104 ? 19.913 -12.558 -10.168 1.00 88.06 104 ALA A CA 1
ATOM 811 C C . ALA A 1 104 ? 20.515 -11.589 -11.207 1.00 88.06 104 ALA A C 1
ATOM 813 O O . ALA A 1 104 ? 20.379 -11.830 -12.409 1.00 88.06 104 ALA A O 1
ATOM 814 N N . ARG A 1 105 ? 21.157 -10.491 -10.774 1.00 90.75 105 ARG A N 1
ATOM 815 C CA . ARG A 1 105 ? 21.734 -9.427 -11.623 1.00 90.75 105 ARG A CA 1
ATOM 816 C C . ARG A 1 105 ? 20.732 -8.801 -12.604 1.00 90.75 105 ARG A C 1
ATOM 818 O O . ARG A 1 105 ? 21.107 -8.341 -13.684 1.00 90.75 105 ARG A O 1
ATOM 825 N N . ARG A 1 106 ? 19.444 -8.767 -12.243 1.00 91.00 106 ARG A N 1
ATOM 826 C CA . ARG A 1 106 ? 18.375 -8.160 -13.054 1.00 91.00 106 ARG A CA 1
ATOM 827 C C . ARG A 1 106 ? 18.065 -6.758 -12.543 1.00 91.00 106 ARG A C 1
ATOM 829 O O . ARG A 1 106 ? 18.067 -6.506 -11.348 1.00 91.00 106 ARG A O 1
ATOM 836 N N . LYS A 1 107 ? 17.739 -5.842 -13.460 1.00 90.38 107 LYS A N 1
ATOM 837 C CA . LYS A 1 107 ? 17.301 -4.470 -13.124 1.00 90.38 107 LYS A CA 1
ATOM 838 C C . LYS A 1 107 ? 15.778 -4.336 -12.992 1.00 90.38 107 LYS A C 1
ATOM 840 O O . LYS A 1 107 ? 15.277 -3.251 -12.713 1.00 90.38 107 LYS A O 1
ATOM 845 N N . THR A 1 108 ? 15.039 -5.412 -13.250 1.00 88.62 108 THR A N 1
ATOM 846 C CA . THR A 1 108 ? 13.574 -5.429 -13.281 1.00 88.62 108 THR A CA 1
ATOM 847 C C . THR A 1 108 ? 13.068 -6.449 -12.279 1.00 88.62 108 THR A C 1
ATOM 849 O O . THR A 1 108 ? 13.414 -7.624 -12.381 1.00 88.62 108 THR A O 1
ATOM 852 N N . VAL A 1 109 ? 12.235 -5.993 -11.342 1.00 89.25 109 VAL A N 1
ATOM 853 C CA . VAL A 1 109 ? 11.544 -6.869 -10.392 1.00 89.25 109 VAL A CA 1
ATOM 854 C C . VAL A 1 109 ? 10.514 -7.699 -11.147 1.00 89.25 109 VAL A C 1
ATOM 856 O O . VAL A 1 109 ? 9.646 -7.142 -11.825 1.00 89.25 109 VAL A O 1
ATOM 859 N N . THR A 1 110 ? 10.621 -9.023 -11.058 1.00 89.69 110 THR A N 1
ATOM 860 C CA . THR A 1 110 ? 9.668 -9.942 -11.684 1.00 89.69 110 THR 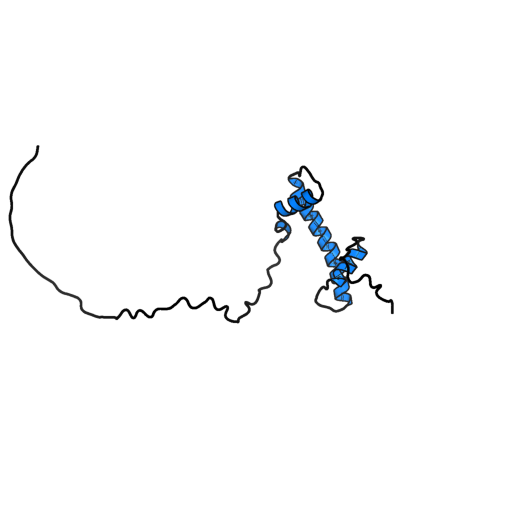A CA 1
ATOM 861 C C . THR A 1 110 ? 8.561 -10.322 -10.702 1.00 89.69 110 THR A C 1
ATOM 863 O O . THR A 1 110 ? 8.715 -10.212 -9.486 1.00 89.69 110 THR A O 1
ATOM 866 N N . ALA A 1 111 ? 7.427 -10.807 -11.217 1.00 87.88 111 ALA A N 1
ATOM 867 C CA . ALA A 1 111 ? 6.346 -11.309 -10.366 1.00 87.88 111 ALA A CA 1
ATOM 868 C C . ALA A 1 111 ? 6.807 -12.479 -9.476 1.00 87.88 111 ALA A C 1
ATOM 870 O O . ALA A 1 111 ? 6.342 -12.609 -8.347 1.00 87.88 111 ALA A O 1
ATOM 871 N N . MET A 1 112 ? 7.758 -13.289 -9.956 1.00 86.50 112 MET A N 1
ATOM 872 C CA . MET A 1 112 ? 8.310 -14.411 -9.197 1.00 86.50 112 MET A CA 1
ATOM 873 C C . MET A 1 112 ? 9.094 -13.949 -7.970 1.00 86.50 112 MET A C 1
ATOM 875 O O . MET A 1 112 ? 8.937 -14.541 -6.908 1.00 86.50 112 MET A O 1
ATOM 879 N N . ASP A 1 113 ? 9.861 -12.862 -8.080 1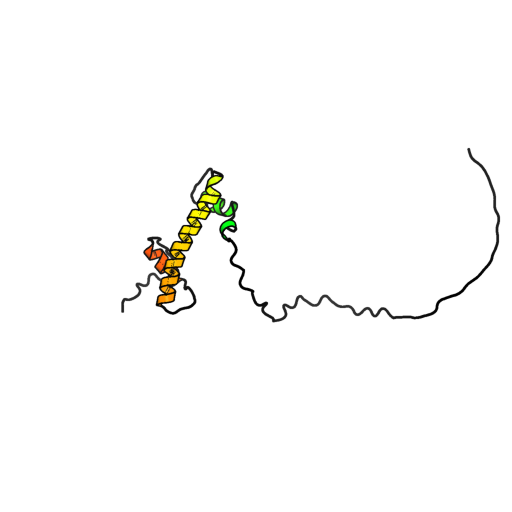.00 87.38 113 ASP A N 1
ATOM 880 C CA . ASP A 1 113 ? 10.629 -12.317 -6.951 1.00 87.38 113 ASP A CA 1
ATOM 881 C C . ASP A 1 113 ? 9.697 -11.854 -5.820 1.00 87.38 113 ASP A C 1
ATOM 883 O O . ASP A 1 113 ? 9.970 -12.080 -4.642 1.00 87.38 113 ASP A O 1
ATOM 887 N N . VAL A 1 114 ? 8.538 -11.287 -6.178 1.00 87.12 114 VAL A N 1
ATOM 888 C CA . VAL A 1 114 ? 7.497 -10.896 -5.214 1.00 87.12 114 VAL A CA 1
ATOM 889 C C . VAL A 1 114 ? 6.824 -12.121 -4.591 1.00 87.12 114 VAL A C 1
ATOM 891 O O . VAL A 1 114 ? 6.610 -12.148 -3.382 1.00 87.12 114 VAL A O 1
ATOM 894 N N . VAL A 1 115 ? 6.518 -13.158 -5.379 1.00 88.31 115 VAL A N 1
ATOM 895 C CA . VAL A 1 115 ? 5.950 -14.415 -4.856 1.00 88.31 115 VAL A CA 1
ATOM 896 C C . VAL A 1 115 ? 6.920 -15.091 -3.882 1.00 88.31 115 VAL A C 1
ATOM 898 O O . VAL A 1 115 ? 6.494 -15.567 -2.829 1.00 88.31 115 VAL A O 1
ATOM 901 N N . TYR A 1 116 ? 8.220 -15.098 -4.183 1.00 84.88 116 TYR A N 1
ATOM 902 C CA . TYR A 1 116 ? 9.236 -15.657 -3.292 1.00 84.88 116 TYR A CA 1
ATOM 903 C C . TYR A 1 116 ? 9.407 -14.840 -2.006 1.00 84.88 116 TYR A C 1
ATOM 905 O O . TYR A 1 116 ? 9.466 -15.431 -0.926 1.00 84.88 116 TYR A O 1
ATOM 913 N N . ALA A 1 117 ? 9.383 -13.507 -2.091 1.00 85.69 117 ALA A N 1
ATOM 914 C CA . ALA A 1 117 ? 9.378 -12.633 -0.918 1.00 85.69 117 ALA A CA 1
ATOM 915 C C . ALA A 1 117 ? 8.149 -12.870 -0.019 1.00 85.69 117 ALA A C 1
ATOM 917 O O . ALA A 1 117 ? 8.281 -13.026 1.194 1.00 85.69 117 ALA A O 1
ATOM 918 N N . LEU A 1 118 ? 6.953 -12.986 -0.606 1.00 85.25 118 LEU A N 1
ATOM 919 C CA . LEU A 1 118 ? 5.717 -13.254 0.141 1.00 85.25 118 LEU A CA 1
ATOM 920 C C . LEU A 1 118 ? 5.717 -14.643 0.794 1.00 85.25 118 LEU A C 1
ATOM 922 O O . LEU A 1 118 ? 5.302 -14.782 1.946 1.00 85.25 118 LEU A O 1
ATOM 926 N N . LYS A 1 119 ? 6.251 -15.657 0.101 1.00 85.88 119 LYS A N 1
ATOM 927 C CA . LYS A 1 119 ? 6.393 -17.016 0.640 1.00 85.88 119 LYS A CA 1
ATOM 928 C C . LYS A 1 119 ? 7.299 -17.052 1.873 1.00 85.88 119 LYS A C 1
ATOM 930 O O . LYS A 1 119 ? 6.997 -17.778 2.816 1.00 85.88 119 LYS A O 1
ATOM 935 N N . ARG A 1 120 ? 8.372 -16.252 1.896 1.00 81.19 120 ARG A N 1
ATOM 936 C CA . ARG A 1 120 ? 9.269 -16.123 3.058 1.00 81.19 120 ARG A CA 1
ATOM 937 C C . ARG A 1 120 ? 8.561 -15.520 4.276 1.00 81.19 120 ARG A C 1
ATOM 939 O O . ARG A 1 120 ? 8.824 -15.941 5.394 1.00 81.19 120 ARG A O 1
ATOM 946 N N . GLN A 1 121 ? 7.651 -14.572 4.059 1.00 75.12 121 GLN A N 1
ATOM 947 C CA . GLN A 1 121 ? 6.896 -13.899 5.125 1.00 75.12 121 GLN A CA 1
ATOM 948 C C . GLN A 1 121 ? 5.678 -14.703 5.621 1.00 75.12 121 GLN A C 1
ATOM 950 O O . GLN A 1 121 ? 4.932 -14.222 6.468 1.00 75.12 121 GLN A O 1
ATOM 955 N N . GLY A 1 122 ? 5.449 -15.916 5.097 1.00 76.06 122 GLY A N 1
ATOM 956 C CA . GLY A 1 122 ? 4.297 -16.749 5.461 1.00 76.06 122 GLY A CA 1
ATOM 957 C C . GLY A 1 122 ? 2.966 -16.274 4.865 1.00 76.06 122 GLY A C 1
ATOM 958 O O . GLY A 1 122 ? 1.909 -16.795 5.217 1.00 76.06 122 GLY A O 1
ATOM 959 N N . LEU A 1 123 ? 2.996 -15.308 3.941 1.00 69.62 123 LEU A N 1
ATOM 960 C CA . LEU A 1 123 ? 1.821 -14.834 3.215 1.00 69.62 123 LEU A CA 1
ATOM 961 C C . LEU A 1 123 ? 1.610 -15.706 1.983 1.00 69.62 123 LEU A C 1
ATOM 963 O O . LEU A 1 123 ? 2.258 -15.555 0.947 1.00 69.62 123 LEU A O 1
ATOM 967 N N . LEU A 1 124 ? 0.693 -16.658 2.123 1.00 54.62 124 LEU A N 1
ATOM 968 C CA . LEU A 1 124 ? 0.368 -17.641 1.101 1.00 54.62 124 LEU A CA 1
ATOM 969 C C . LEU A 1 124 ? -0.417 -16.964 -0.036 1.00 54.62 124 LEU A C 1
ATOM 971 O O . LEU A 1 124 ? -1.639 -16.841 -0.002 1.00 54.62 124 LEU A O 1
ATOM 975 N N . PHE A 1 125 ? 0.304 -16.477 -1.045 1.00 55.28 125 PHE A N 1
ATOM 976 C CA . PHE A 1 125 ? -0.295 -16.022 -2.293 1.00 55.28 125 PHE A CA 1
ATOM 977 C C . PHE A 1 125 ? -0.545 -17.244 -3.179 1.00 55.28 125 PHE A C 1
ATOM 979 O O . PHE A 1 125 ? 0.390 -17.805 -3.747 1.00 55.28 125 PHE A O 1
ATOM 986 N N . CYS A 1 126 ? -1.804 -17.667 -3.286 1.00 49.62 126 CYS A N 1
ATOM 987 C CA . CYS A 1 126 ? -2.237 -18.610 -4.312 1.00 49.62 126 CYS A CA 1
ATOM 988 C C . CYS A 1 126 ? -2.660 -17.814 -5.554 1.00 49.62 126 CYS A C 1
ATOM 990 O O . CYS A 1 126 ? -3.800 -17.342 -5.596 1.00 49.62 126 CYS A O 1
ATOM 992 N N . PRO A 1 127 ? -1.811 -17.648 -6.584 1.00 51.34 127 PRO A N 1
ATOM 993 C CA . PRO A 1 127 ? -2.338 -17.327 -7.896 1.00 51.34 127 PRO A CA 1
ATOM 994 C C . PRO A 1 127 ? -3.136 -18.554 -8.340 1.00 51.34 127 PRO A C 1
ATOM 996 O O . PRO A 1 127 ? -2.576 -19.635 -8.522 1.00 51.34 127 PRO A O 1
ATOM 999 N N . GLY A 1 128 ? -4.458 -18.414 -8.428 1.00 48.56 128 GLY A N 1
ATOM 1000 C CA . GLY A 1 128 ? -5.325 -19.467 -8.938 1.00 48.56 128 GLY A CA 1
ATOM 1001 C C . GLY A 1 128 ? -4.770 -20.023 -10.251 1.00 48.56 128 GLY A C 1
ATOM 1002 O O . GLY A 1 128 ? -4.563 -19.274 -11.197 1.00 48.56 128 GLY A O 1
ATOM 1003 N N . GLN A 1 129 ? -4.505 -21.331 -10.239 1.00 49.31 129 GLN A N 1
ATOM 1004 C CA . GLN A 1 129 ? -4.393 -22.234 -11.385 1.00 49.31 129 GLN A CA 1
ATOM 1005 C C . GLN A 1 129 ? -3.568 -21.710 -12.572 1.00 49.31 129 GLN A C 1
ATOM 1007 O O . GLN A 1 129 ? -4.096 -21.127 -13.507 1.00 49.31 129 GLN A O 1
ATOM 1012 N N . THR A 1 130 ? -2.259 -21.977 -12.557 1.00 43.09 130 THR A N 1
ATOM 1013 C CA . THR A 1 130 ? -1.528 -22.502 -13.739 1.00 43.09 130 THR A CA 1
ATOM 1014 C C . THR A 1 130 ? -0.090 -22.911 -13.436 1.00 43.09 130 THR A C 1
ATOM 1016 O O . THR A 1 130 ? 0.509 -23.552 -14.281 1.00 43.09 130 THR A O 1
ATOM 1019 N N . ASN A 1 131 ? 0.468 -22.664 -12.244 1.00 44.69 131 ASN A N 1
ATOM 1020 C CA . ASN A 1 131 ? 1.788 -23.204 -11.890 1.00 44.69 131 ASN A CA 1
ATOM 1021 C C . ASN A 1 131 ? 1.845 -23.702 -10.440 1.00 44.69 131 ASN A C 1
ATOM 1023 O O . ASN A 1 131 ? 2.633 -23.228 -9.628 1.00 44.69 131 ASN A O 1
ATOM 1027 N N . CYS A 1 132 ? 1.052 -24.729 -10.135 1.00 42.91 132 CYS A N 1
ATOM 1028 C CA . CYS A 1 132 ? 1.450 -25.739 -9.151 1.00 42.91 132 CYS A CA 1
ATOM 1029 C C . CYS A 1 132 ? 2.391 -26.750 -9.827 1.00 42.91 132 CYS A C 1
ATOM 1031 O O . CYS A 1 132 ? 2.172 -27.951 -9.745 1.00 42.91 132 CYS A O 1
ATOM 1033 N N . VAL A 1 133 ? 3.407 -26.282 -10.555 1.00 46.78 133 VAL A N 1
ATOM 1034 C CA . VAL A 1 133 ? 4.501 -27.165 -10.958 1.00 46.78 133 VAL A CA 1
ATOM 1035 C C . VAL A 1 133 ? 5.520 -27.073 -9.830 1.00 46.78 133 VAL A C 1
ATOM 1037 O O . VAL A 1 133 ? 5.997 -25.965 -9.558 1.00 46.78 133 VAL A O 1
ATOM 1040 N N . PRO A 1 134 ? 5.846 -28.175 -9.130 1.00 43.88 134 PRO A N 1
ATOM 1041 C CA . PRO A 1 134 ? 7.024 -28.176 -8.285 1.00 43.88 134 PRO A CA 1
ATOM 1042 C C . PRO A 1 134 ? 8.177 -27.778 -9.200 1.00 43.88 134 PRO A C 1
ATOM 1044 O O . PRO A 1 134 ? 8.419 -28.438 -10.212 1.00 43.88 134 PRO A O 1
ATOM 1047 N N . VAL A 1 135 ? 8.835 -26.659 -8.894 1.00 47.78 135 VAL A N 1
ATOM 1048 C CA . VAL A 1 135 ? 10.113 -26.318 -9.514 1.00 47.78 135 VAL A CA 1
ATOM 1049 C C . VAL A 1 135 ? 10.988 -27.538 -9.267 1.00 47.78 135 VAL A C 1
ATOM 1051 O O . VAL A 1 135 ? 11.373 -27.801 -8.126 1.00 47.78 135 VAL A O 1
ATOM 1054 N N . LYS A 1 136 ? 11.176 -28.358 -10.308 1.00 43.28 136 LYS A N 1
ATOM 1055 C CA . LYS A 1 136 ? 12.070 -29.504 -10.264 1.00 43.28 136 LYS A CA 1
ATOM 1056 C C . LYS A 1 136 ? 13.415 -28.947 -9.834 1.00 43.28 136 LYS A C 1
ATOM 1058 O O . LYS A 1 136 ? 14.015 -28.138 -10.535 1.00 43.28 136 LYS A O 1
ATOM 1063 N N . ARG A 1 137 ? 13.802 -29.355 -8.632 1.00 45.62 137 ARG A N 1
ATOM 1064 C CA . ARG A 1 137 ? 15.156 -29.309 -8.114 1.00 45.62 137 ARG A CA 1
ATOM 1065 C C . ARG A 1 137 ? 16.040 -29.974 -9.176 1.00 45.62 137 ARG A C 1
ATOM 1067 O O . ARG A 1 137 ? 15.876 -31.166 -9.427 1.00 45.62 137 ARG A O 1
ATOM 1074 N N . ILE A 1 138 ? 16.860 -29.175 -9.849 1.00 40.38 138 ILE A N 1
ATOM 1075 C CA . ILE A 1 138 ? 18.138 -29.612 -10.412 1.00 40.38 138 ILE A CA 1
ATOM 1076 C C . ILE A 1 138 ? 19.176 -29.169 -9.392 1.00 40.38 138 ILE A C 1
ATOM 1078 O O . ILE A 1 138 ? 19.044 -28.013 -8.923 1.00 40.38 138 ILE A O 1
#

pLDDT: mean 71.33, std 20.94, range [32.69, 96.38]

Sequence (138 aa):
MSLRSAPHNFKAVERKQKKTESKKSKAMSGRGKGGKGLGKGGAKRHRKVLRDNIQGITKPAIRRLARRGGVKRISGLIYEETRGVLKIFLENVIRDAVTYTEHARRKTVTAMDVVYALKRQGLLFCPGQTNCVPVKRI

Foldseek 3Di:
DDDDDDDDDDDDDDDDDDDDDDDDDPPPPPPPCDDPPPPPDPPPPDDPDDDPCLPVCDPVNVVVVCVVVVNDDDDPVVSVVVSVVVVVVVVQLVVQQVVVCVVVVHPDRDPVSSCVSCVVVVNDDDPPDDPPDPPPDD

Radius of gyration: 37.97 Å; chains: 1; bounding box: 73×103×63 Å

Secondary structure (DSSP, 8-state):
---------------------------------------S-----PPPP---GGGGS-HHHHHHHHHHTT-S---STHHHHHHHHHHHHHHHHHHHHHHHHHHTT-SS--HHHHHHHHHHTT-----SSS--------

InterPro domains:
  IPR001951 Histone H4 [PR00623] (32-43)
  IPR001951 Histone H4 [PR00623] (47-66)
  IPR001951 Histone H4 [PR00623] (67-87)
  IPR001951 Histone H4 [PR00623] (89-103)
  IPR001951 Histone H4 [PR00623] (104-116)
  IPR001951 Histone H4 [PR00623] (116-127)
  IPR001951 Histone H4 [PTHR10484] (28-123)
  IPR001951 Histone H4 [SM00417] (43-117)
  IPR001951 Histone H4 [cd22912] (49-122)
  IPR009072 Histone-fold [G3DSA:1.10.20.10] (29-126)
  IPR009072 Histone-fold [SSF47113] (30-124)
  IPR019809 Histone H4, conserved site [PS00047] (42-46)
  IPR035425 CENP-T/Histone H4, histone fold [PF15511] (71-124)